Protein AF-A0A349UM49-F1 (afdb_monomer)

Foldseek 3Di:
DQQDDVVLLPDLQSLQSLLVVLLVQLVVQLVCVVVVHRQQPDADPVGDGSVSNLVVCVCVLVVVDPDPGRRPDDDQLQSVLLSLVSSCVSPVPVVSNVSSCVRHPDSVPHPDPDPVVVVPDDDPDDD

Sequence (127 aa):
PDGPQPHELARTLSLTYCTYNLLALACLAQLGKGLGFDLWRHETPDGRSILRALHWMLPFYAGTAPWTGKQLRPFDFAASALVLQLAWQGTGEATLDALAAKNARFPWHRLTFSKAAMAARTPPAGG

Radius of gyration: 15.28 Å; Cα contacts (8 Å, |Δi|>4): 151; chains: 1; bounding box: 38×38×35 Å

pLDDT: mean 87.15, std 16.77, range [37.56, 98.38]

Nearest PDB structures (foldseek):
  8bdq-assembly1_A  TM=9.306E-01  e=5.007E-06  Bacteroides ovatus
  3nnb-assembly1_A  TM=8.844E-01  e=1.464E-05  Bacteroides ovatus ATCC 8483

Structure (mmCIF, N/CA/C/O backbone):
data_AF-A0A349UM49-F1
#
_entry.id   AF-A0A349UM49-F1
#
loop_
_atom_site.group_PDB
_atom_site.id
_atom_site.type_symbol
_atom_site.label_atom_id
_atom_site.label_alt_id
_atom_site.label_comp_id
_atom_site.label_asym_id
_atom_site.label_entity_id
_atom_site.label_seq_id
_atom_site.pdbx_PDB_ins_code
_atom_site.Cartn_x
_atom_site.Cartn_y
_atom_site.Cartn_z
_atom_site.occupancy
_atom_site.B_iso_or_equiv
_atom_site.auth_seq_id
_atom_site.auth_comp_id
_atom_site.auth_asym_id
_atom_site.auth_atom_id
_atom_site.pdbx_PDB_model_num
ATOM 1 N N . PRO A 1 1 ? -9.885 -13.858 -0.842 1.00 74.44 1 PRO A N 1
ATOM 2 C CA . PRO A 1 1 ? -9.077 -13.690 0.388 1.00 74.44 1 PRO A CA 1
ATOM 3 C C . PRO A 1 1 ? -7.669 -13.129 0.125 1.00 74.44 1 PRO A C 1
ATOM 5 O O . PRO A 1 1 ? -7.374 -12.056 0.619 1.00 74.44 1 PRO A O 1
ATOM 8 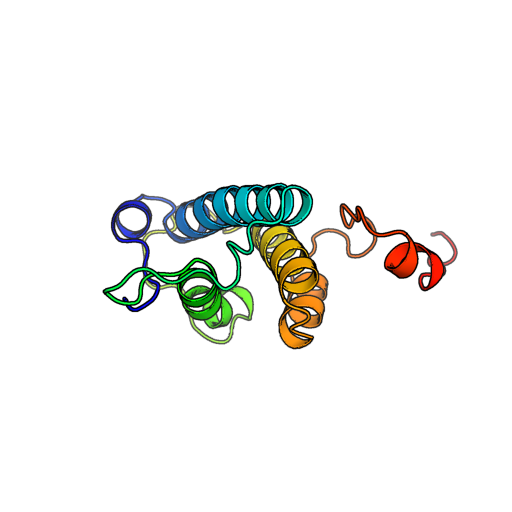N N . ASP A 1 2 ? -6.822 -13.764 -0.682 1.00 91.00 2 ASP A N 1
ATOM 9 C CA . ASP A 1 2 ? -5.346 -13.723 -0.537 1.00 91.00 2 ASP A CA 1
ATOM 10 C C . ASP A 1 2 ? -4.603 -12.437 -0.954 1.00 91.00 2 ASP A C 1
ATOM 12 O O . ASP A 1 2 ? -3.379 -12.385 -0.880 1.00 91.00 2 ASP A O 1
ATOM 16 N N . GLY A 1 3 ? -5.314 -11.389 -1.387 1.00 93.38 3 GLY A N 1
ATOM 17 C CA . GLY A 1 3 ? -4.729 -10.091 -1.763 1.00 93.38 3 GLY A CA 1
ATOM 18 C C . GLY A 1 3 ? -4.616 -9.769 -3.266 1.00 93.38 3 GLY A C 1
ATOM 19 O O . GLY A 1 3 ? -4.769 -8.590 -3.598 1.00 93.38 3 GLY A O 1
ATOM 20 N N . PRO A 1 4 ? -4.429 -10.732 -4.196 1.00 95.56 4 PRO A N 1
ATOM 21 C CA . PRO A 1 4 ? -4.459 -10.457 -5.630 1.00 95.56 4 PRO A CA 1
ATOM 22 C C . PRO A 1 4 ? -5.720 -9.718 -6.086 1.00 95.56 4 PRO A C 1
ATOM 24 O O . PRO A 1 4 ? -6.807 -9.913 -5.541 1.00 95.56 4 PRO A O 1
ATOM 27 N N . GLN A 1 5 ? -5.573 -8.924 -7.148 1.00 96.94 5 GLN A N 1
ATOM 28 C CA . GLN A 1 5 ? -6.650 -8.157 -7.778 1.00 96.94 5 GLN A CA 1
ATOM 29 C C . GLN A 1 5 ? -6.906 -8.717 -9.189 1.00 96.94 5 GLN A C 1
ATOM 31 O O . GLN A 1 5 ? -6.266 -8.271 -10.141 1.00 96.94 5 GLN A O 1
ATOM 36 N N . PRO A 1 6 ? -7.797 -9.715 -9.367 1.00 96.75 6 PRO A N 1
ATOM 37 C CA . PRO A 1 6 ? -7.870 -10.499 -10.606 1.00 96.75 6 PRO A CA 1
ATOM 38 C C . PRO A 1 6 ? -8.146 -9.662 -11.861 1.00 96.75 6 PRO A C 1
ATOM 40 O O . PRO A 1 6 ? -7.533 -9.885 -12.904 1.00 96.75 6 PRO A O 1
ATOM 43 N N . HIS A 1 7 ? -9.024 -8.662 -11.751 1.00 97.62 7 HIS A N 1
ATOM 44 C CA . HIS A 1 7 ? -9.348 -7.768 -12.864 1.00 97.62 7 HIS A CA 1
ATOM 45 C C . HIS A 1 7 ? -8.159 -6.894 -13.277 1.00 97.62 7 HIS A C 1
ATOM 47 O O . HIS A 1 7 ? -7.922 -6.712 -14.471 1.00 97.62 7 HIS A O 1
ATOM 53 N N . GLU A 1 8 ? -7.368 -6.420 -12.312 1.00 97.94 8 GLU A N 1
ATOM 54 C CA . GLU A 1 8 ? -6.175 -5.616 -12.591 1.00 97.94 8 GLU A CA 1
ATOM 55 C C . GLU A 1 8 ? -5.015 -6.473 -13.111 1.00 97.94 8 GLU A C 1
ATOM 57 O O . GLU A 1 8 ? -4.281 -6.060 -14.011 1.00 97.94 8 GLU A O 1
ATOM 62 N N . LEU A 1 9 ? -4.903 -7.716 -12.636 1.00 98.12 9 LEU A N 1
ATOM 63 C CA . LEU A 1 9 ? -3.919 -8.689 -13.115 1.00 98.12 9 LEU A CA 1
ATOM 64 C C . LEU A 1 9 ? -4.102 -9.061 -14.591 1.00 98.12 9 LEU A C 1
ATOM 66 O O . LEU A 1 9 ? -3.120 -9.360 -15.271 1.00 98.12 9 LEU A O 1
ATOM 70 N N . ALA A 1 10 ? -5.329 -8.984 -15.108 1.00 97.88 10 ALA A N 1
ATOM 71 C CA . ALA A 1 10 ? -5.630 -9.230 -16.517 1.00 97.88 10 ALA A CA 1
ATOM 72 C C . ALA A 1 10 ? -5.201 -8.082 -17.459 1.00 97.88 10 ALA A C 1
ATOM 74 O O . ALA A 1 10 ? -5.200 -8.253 -18.683 1.00 97.88 10 ALA A O 1
ATOM 75 N N . ARG A 1 11 ? -4.840 -6.905 -16.924 1.00 97.81 11 ARG A N 1
ATOM 76 C CA . ARG A 1 11 ? -4.512 -5.707 -17.715 1.00 97.81 11 ARG A CA 1
ATOM 77 C C . ARG A 1 11 ? -3.114 -5.781 -18.329 1.00 97.81 11 ARG A C 1
ATOM 79 O O . ARG A 1 11 ? -2.267 -6.569 -17.931 1.00 97.81 11 ARG A O 1
ATOM 86 N N . THR A 1 12 ? -2.857 -4.923 -19.314 1.00 96.75 12 THR A N 1
ATOM 87 C CA . THR A 1 12 ? -1.568 -4.836 -20.031 1.00 96.75 12 THR A CA 1
ATOM 88 C C . THR A 1 12 ? -0.453 -4.150 -19.232 1.00 96.75 12 THR A C 1
ATOM 90 O O . THR A 1 12 ? 0.724 -4.297 -19.564 1.00 96.75 12 THR A O 1
ATOM 93 N N . LEU A 1 13 ? -0.822 -3.406 -18.186 1.00 96.38 13 LEU A N 1
ATOM 94 C CA . LEU A 1 13 ? 0.067 -2.756 -17.218 1.00 96.38 13 LEU A CA 1
ATOM 95 C C . LEU A 1 13 ? -0.335 -3.178 -15.801 1.00 96.38 13 LEU A C 1
ATOM 97 O O . LEU A 1 13 ? -0.725 -2.345 -14.985 1.00 96.38 13 LEU A O 1
ATOM 101 N N . SER A 1 14 ? -0.381 -4.483 -15.543 1.00 98.12 14 SER A N 1
ATOM 102 C CA . SER A 1 14 ? -1.065 -5.034 -14.375 1.00 98.12 14 SER A CA 1
ATOM 103 C C . SER A 1 14 ? -0.492 -4.557 -13.042 1.00 98.12 14 SER A C 1
ATOM 105 O O . SER A 1 14 ? -1.268 -4.267 -12.136 1.00 98.12 14 SER A O 1
ATOM 107 N N . LEU A 1 15 ? 0.828 -4.369 -12.923 1.00 97.88 15 LEU A N 1
ATOM 108 C CA . LEU A 1 15 ? 1.436 -3.797 -11.713 1.00 97.88 15 LEU A CA 1
ATOM 109 C C . LEU A 1 15 ? 0.962 -2.352 -11.496 1.00 97.88 15 LEU A C 1
ATOM 111 O O . LEU A 1 15 ? 0.586 -1.972 -10.383 1.00 97.88 15 LEU A O 1
ATOM 115 N N . THR A 1 16 ? 0.913 -1.559 -12.572 1.00 97.00 16 THR A N 1
ATOM 116 C CA . THR A 1 16 ? 0.380 -0.190 -12.538 1.00 97.00 16 THR A CA 1
ATOM 117 C C . THR A 1 16 ? -1.082 -0.182 -12.097 1.00 97.00 16 THR A C 1
ATOM 119 O O . THR A 1 16 ? -1.432 0.552 -11.178 1.00 97.00 16 THR A O 1
ATOM 122 N N . TYR A 1 17 ? -1.931 -1.017 -12.693 1.00 98.12 17 TYR A N 1
ATOM 123 C CA . TYR A 1 17 ? -3.356 -1.062 -12.368 1.00 98.12 17 TYR A CA 1
ATOM 124 C C . TYR A 1 17 ? -3.623 -1.521 -10.926 1.00 98.12 17 TYR A C 1
ATOM 126 O O . TYR A 1 17 ? -4.367 -0.850 -10.212 1.00 98.12 17 TYR A O 1
ATOM 134 N N . CYS A 1 18 ? -2.944 -2.573 -10.452 1.00 98.38 18 CYS A N 1
ATOM 135 C CA . CYS A 1 18 ? -3.025 -3.011 -9.055 1.00 98.38 18 CYS A CA 1
ATOM 136 C C . CYS A 1 18 ? -2.641 -1.887 -8.078 1.00 98.38 18 CYS A C 1
ATOM 138 O O . CYS A 1 18 ? -3.290 -1.710 -7.045 1.00 98.38 18 CYS A O 1
ATOM 140 N N . THR A 1 19 ? -1.599 -1.115 -8.408 1.00 98.25 19 THR A N 1
ATOM 141 C CA . THR A 1 19 ? -1.134 0.018 -7.590 1.00 98.25 19 THR A CA 1
ATOM 142 C C . THR A 1 19 ? -2.150 1.156 -7.569 1.00 98.25 19 THR A C 1
ATOM 144 O O . THR A 1 19 ? -2.440 1.698 -6.507 1.00 98.25 19 THR A O 1
ATOM 147 N N . TYR A 1 20 ? -2.719 1.518 -8.720 1.00 96.69 20 TYR A N 1
ATOM 148 C CA . TYR A 1 20 ? -3.688 2.615 -8.813 1.00 96.69 20 TYR A CA 1
ATOM 149 C C . TYR A 1 20 ? -5.022 2.277 -8.146 1.00 96.69 20 TYR A C 1
ATOM 151 O O . TYR A 1 20 ? -5.602 3.135 -7.480 1.00 96.69 20 TYR A O 1
ATOM 159 N N . ASN A 1 21 ? -5.489 1.033 -8.262 1.00 98.31 21 ASN A N 1
ATOM 160 C CA . ASN A 1 21 ? -6.675 0.599 -7.534 1.00 98.31 21 ASN A CA 1
ATOM 161 C C . ASN A 1 21 ? -6.433 0.635 -6.012 1.00 98.31 21 ASN A C 1
ATOM 163 O O . ASN A 1 21 ? -7.252 1.167 -5.265 1.00 98.31 21 ASN A O 1
ATOM 167 N N . LEU A 1 22 ? -5.259 0.185 -5.548 1.00 98.06 22 LEU A N 1
ATOM 168 C CA . LEU A 1 22 ? -4.863 0.339 -4.143 1.00 98.06 22 LEU A CA 1
ATOM 169 C C . LEU A 1 22 ? -4.770 1.800 -3.703 1.00 98.06 22 LEU A C 1
ATOM 171 O O . LEU A 1 22 ? -5.151 2.107 -2.580 1.00 98.06 22 LEU A O 1
ATOM 175 N N . LEU A 1 23 ? -4.299 2.703 -4.563 1.00 96.62 23 LEU A N 1
ATOM 176 C CA . LEU A 1 23 ? -4.264 4.132 -4.259 1.00 96.62 23 LEU A CA 1
ATOM 177 C C . LEU A 1 23 ? -5.670 4.700 -4.047 1.00 96.62 23 LEU A C 1
ATOM 179 O O . LEU A 1 23 ? -5.892 5.413 -3.071 1.00 96.62 23 LEU A O 1
ATOM 183 N N . ALA A 1 24 ? -6.627 4.350 -4.907 1.00 96.81 24 ALA A N 1
ATOM 184 C CA . ALA A 1 24 ? -8.017 4.765 -4.738 1.00 96.81 24 ALA A CA 1
ATOM 185 C C . ALA A 1 24 ? -8.606 4.250 -3.410 1.00 96.81 24 ALA A C 1
ATOM 187 O O . ALA A 1 24 ? -9.210 5.017 -2.658 1.00 96.81 24 ALA A O 1
ATOM 188 N N . LEU A 1 25 ? -8.366 2.976 -3.083 1.00 97.75 25 LEU A N 1
ATOM 189 C CA . LEU A 1 25 ? -8.804 2.364 -1.825 1.00 97.75 25 LEU A CA 1
ATOM 190 C C . LEU A 1 25 ? -8.125 2.989 -0.597 1.00 97.75 25 LEU A C 1
ATOM 192 O O . LEU A 1 25 ? -8.785 3.231 0.409 1.00 97.75 25 LEU A O 1
ATOM 196 N N . ALA A 1 26 ? -6.830 3.297 -0.680 1.00 96.62 26 ALA A N 1
ATOM 197 C CA . ALA A 1 26 ? -6.079 3.960 0.381 1.00 96.62 26 ALA A CA 1
ATOM 198 C C . ALA A 1 26 ? -6.618 5.370 0.666 1.00 96.62 26 ALA A C 1
ATOM 200 O O . ALA A 1 26 ? -6.802 5.741 1.826 1.00 96.62 26 ALA A O 1
ATOM 201 N N . CYS A 1 27 ? -6.930 6.140 -0.382 1.00 95.81 27 CYS A N 1
ATOM 202 C CA . CYS A 1 27 ? -7.590 7.437 -0.247 1.00 95.81 27 CYS A CA 1
ATOM 203 C C . CYS A 1 27 ? -8.965 7.298 0.420 1.00 95.81 27 CYS A C 1
ATOM 205 O O . CYS A 1 27 ? -9.266 8.037 1.357 1.00 95.81 27 CYS A O 1
ATOM 207 N N . LEU A 1 28 ? -9.777 6.325 -0.010 1.00 97.31 28 LEU A N 1
ATOM 208 C CA . LEU A 1 28 ? -11.081 6.053 0.597 1.00 97.31 28 LEU A CA 1
ATOM 209 C C . LEU A 1 28 ? -10.948 5.693 2.083 1.00 97.31 28 LEU A C 1
ATOM 211 O O . LEU A 1 28 ? -11.689 6.221 2.909 1.00 97.31 28 LEU A O 1
ATOM 215 N N . ALA A 1 29 ? -9.982 4.847 2.438 1.00 96.88 29 ALA A N 1
ATOM 216 C CA . ALA A 1 29 ? -9.734 4.466 3.822 1.00 96.88 29 ALA A CA 1
ATOM 217 C C . ALA A 1 29 ? -9.278 5.645 4.688 1.00 96.88 29 ALA A C 1
ATOM 219 O O . ALA A 1 29 ? -9.714 5.784 5.833 1.00 96.88 29 ALA A O 1
ATOM 220 N N . GLN A 1 30 ? -8.459 6.540 4.132 1.00 94.19 30 GLN A N 1
ATOM 221 C CA . GLN A 1 30 ? -8.040 7.757 4.818 1.00 94.19 30 GLN A CA 1
ATOM 222 C C . GLN A 1 30 ? -9.212 8.723 5.058 1.00 94.19 30 GLN A C 1
ATOM 224 O O . GLN A 1 30 ? -9.316 9.290 6.146 1.00 94.19 30 GLN A O 1
ATOM 229 N N . LEU A 1 31 ? -10.109 8.882 4.078 1.00 95.19 31 LEU A N 1
ATOM 230 C CA . LEU A 1 31 ? -11.331 9.681 4.224 1.00 95.19 31 LEU A CA 1
ATOM 231 C C . LEU A 1 31 ? -12.292 9.059 5.245 1.00 95.19 31 LEU A C 1
ATOM 233 O O . LEU A 1 31 ? -12.792 9.759 6.124 1.00 95.19 31 LEU A O 1
ATOM 237 N N . GLY A 1 32 ? -12.496 7.740 5.175 1.00 95.31 32 GLY A N 1
ATOM 238 C CA . GLY A 1 32 ? -13.344 6.991 6.102 1.00 95.31 32 GLY A CA 1
ATOM 239 C C . GLY A 1 32 ? -12.921 7.172 7.558 1.00 95.31 32 GLY A C 1
ATOM 240 O O . GLY A 1 32 ? -13.773 7.405 8.413 1.00 95.31 32 GLY A O 1
ATOM 241 N N . LYS A 1 33 ? -11.609 7.189 7.833 1.00 91.50 33 LYS A N 1
ATOM 242 C CA . LYS A 1 33 ? -11.068 7.408 9.183 1.00 91.50 33 LYS A CA 1
ATOM 243 C C . LYS A 1 33 ? -11.510 8.749 9.780 1.00 91.50 33 LYS A C 1
ATOM 245 O O . LYS A 1 33 ? -11.832 8.806 10.963 1.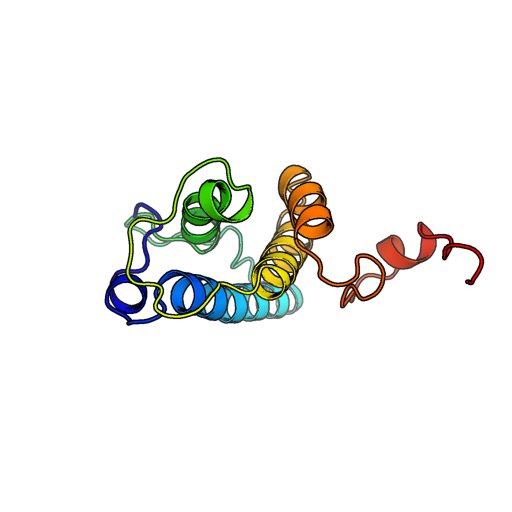00 91.50 33 LYS A O 1
ATOM 250 N N . GLY A 1 34 ? -11.582 9.807 8.967 1.00 88.56 34 GLY A N 1
ATOM 251 C CA . GLY A 1 34 ? -12.089 11.119 9.391 1.00 88.56 34 GLY A CA 1
ATOM 252 C C . GLY A 1 34 ? -13.583 11.125 9.735 1.00 88.56 34 GLY A C 1
ATOM 253 O O . GLY A 1 34 ? -14.037 11.985 10.482 1.00 88.56 34 GLY A O 1
ATOM 254 N N . LEU A 1 35 ? -14.328 10.141 9.231 1.00 94.69 35 LEU A N 1
ATOM 255 C CA . LEU A 1 35 ? -15.753 9.929 9.486 1.00 94.69 35 LEU A CA 1
ATOM 256 C C . LEU A 1 35 ? -16.014 8.831 10.536 1.00 94.69 35 LEU A C 1
ATOM 258 O O . LEU A 1 35 ? -17.162 8.460 10.757 1.00 94.69 35 LEU A O 1
ATOM 262 N N . GLY A 1 36 ? -14.967 8.295 11.176 1.00 94.50 36 GLY A N 1
ATOM 263 C CA . GLY A 1 36 ? -15.075 7.226 12.175 1.00 94.50 36 GLY A CA 1
ATOM 264 C C . GLY A 1 36 ? -15.143 5.802 11.608 1.00 94.50 36 GLY A C 1
ATOM 265 O O . GLY A 1 36 ? -15.302 4.857 12.377 1.00 94.50 36 GLY A O 1
ATOM 266 N N . PHE A 1 37 ? -14.986 5.615 10.294 1.00 95.25 37 PHE A N 1
ATOM 267 C CA . PHE A 1 37 ? -14.934 4.294 9.662 1.00 95.25 37 PHE A CA 1
ATOM 268 C C . PHE A 1 37 ? -13.488 3.824 9.476 1.00 95.25 37 PHE A C 1
ATOM 270 O O . PHE A 1 37 ? -12.733 4.392 8.685 1.00 95.25 37 PHE A O 1
ATOM 277 N N . ASP A 1 38 ? -13.102 2.744 10.155 1.00 96.00 38 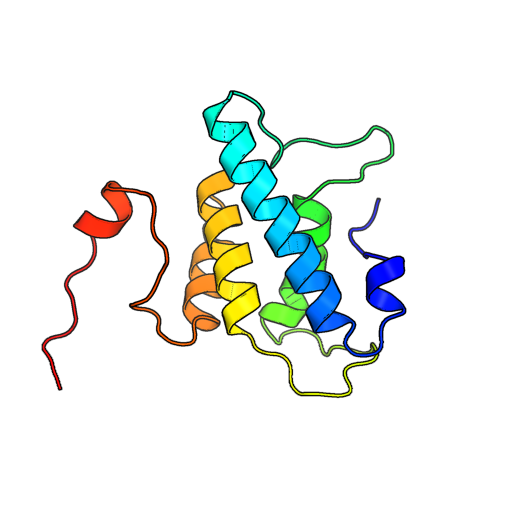ASP A N 1
ATOM 278 C CA . ASP A 1 38 ? -11.782 2.132 9.978 1.00 96.00 38 ASP A CA 1
ATOM 279 C C . ASP A 1 38 ? -11.786 1.103 8.838 1.00 96.00 38 ASP A C 1
ATOM 281 O O . ASP A 1 38 ? -11.895 -0.105 9.045 1.00 96.00 38 ASP A O 1
ATOM 285 N N . LEU A 1 39 ? -11.659 1.596 7.606 1.00 97.25 39 LEU A N 1
ATOM 286 C CA . LEU A 1 39 ? -11.547 0.739 6.422 1.00 97.25 39 LEU A CA 1
ATOM 287 C C . LEU A 1 39 ? -10.172 0.068 6.289 1.00 97.25 39 LEU A C 1
ATOM 289 O O . LEU A 1 39 ? -10.047 -0.903 5.545 1.00 97.25 39 LEU A O 1
ATOM 293 N N . TRP A 1 40 ? -9.145 0.547 7.002 1.00 96.12 40 TRP A N 1
ATOM 294 C CA . TRP A 1 40 ? -7.833 -0.103 7.006 1.00 96.12 40 TRP A CA 1
ATOM 295 C C . TRP A 1 40 ? -7.905 -1.457 7.710 1.00 96.12 40 TRP A C 1
ATOM 297 O O . TRP A 1 40 ? -7.345 -2.431 7.213 1.00 96.12 40 TRP A O 1
ATOM 307 N N . ARG A 1 41 ? -8.630 -1.529 8.832 1.00 95.06 41 ARG A N 1
ATOM 308 C CA . ARG A 1 41 ? -8.846 -2.769 9.597 1.00 95.06 41 ARG A CA 1
ATOM 309 C C . ARG A 1 41 ? -10.120 -3.522 9.212 1.00 95.06 41 ARG A C 1
ATOM 311 O O . ARG A 1 41 ? -10.403 -4.564 9.798 1.00 95.06 41 ARG A O 1
ATOM 318 N N . HIS A 1 42 ? -10.888 -3.015 8.249 1.00 96.75 42 HIS A N 1
ATOM 319 C CA . HIS A 1 42 ? -12.086 -3.691 7.772 1.00 96.75 42 HIS A CA 1
ATOM 320 C C . HIS A 1 42 ? -11.739 -4.962 6.994 1.00 96.75 42 HIS A C 1
ATOM 322 O O . HIS A 1 42 ? -10.879 -4.965 6.107 1.00 96.75 42 HIS A O 1
ATOM 328 N N . GLU A 1 43 ? -12.477 -6.025 7.294 1.00 97.12 43 GLU A N 1
ATOM 329 C CA . GLU A 1 43 ? -12.359 -7.312 6.639 1.00 97.12 43 GLU A CA 1
ATOM 330 C C . GLU A 1 43 ? -13.744 -7.851 6.257 1.00 97.12 43 GLU A C 1
ATOM 332 O O . GLU A 1 43 ? -14.684 -7.808 7.052 1.00 97.12 43 GLU A O 1
ATOM 337 N N . THR A 1 44 ? -13.879 -8.342 5.024 1.00 96.75 44 THR A N 1
ATOM 338 C CA . THR A 1 44 ? -15.098 -9.036 4.571 1.00 96.75 44 THR A CA 1
ATOM 339 C C . THR A 1 44 ? -15.186 -10.450 5.163 1.00 96.75 44 THR A C 1
ATOM 341 O O . THR A 1 44 ? -14.153 -11.019 5.511 1.00 96.75 44 THR A O 1
ATOM 344 N N . PRO A 1 45 ? -16.375 -11.082 5.226 1.00 97.25 45 PRO A N 1
ATOM 345 C CA . PRO A 1 45 ? -16.521 -12.417 5.818 1.00 97.25 45 PRO A CA 1
ATOM 346 C C . PRO A 1 45 ? -15.647 -13.514 5.187 1.00 97.25 45 PRO A C 1
ATOM 348 O O . PRO A 1 45 ? -15.252 -14.450 5.872 1.00 97.25 45 PRO A O 1
ATOM 351 N N . ASP A 1 46 ? -15.323 -13.407 3.894 1.00 95.06 46 ASP A N 1
ATOM 352 C CA . ASP A 1 46 ? -14.427 -14.338 3.187 1.00 95.06 46 ASP A CA 1
ATOM 353 C C . ASP A 1 46 ? -12.956 -13.883 3.202 1.00 95.06 46 ASP A C 1
ATOM 355 O O . ASP A 1 46 ? -12.123 -14.283 2.381 1.00 95.06 46 ASP A O 1
ATOM 359 N N . GLY A 1 47 ? -12.638 -12.988 4.125 1.00 95.06 47 GLY A N 1
ATOM 360 C CA . GLY A 1 47 ? -11.305 -12.533 4.414 1.00 95.06 47 GLY A CA 1
ATOM 361 C C . GLY A 1 47 ? -10.923 -11.262 3.684 1.00 95.06 47 GLY A C 1
ATOM 362 O O . GLY A 1 47 ? -10.137 -10.538 4.232 1.00 95.06 47 GLY A O 1
ATOM 363 N N . ARG A 1 48 ? -11.412 -10.889 2.496 1.00 96.56 48 ARG A N 1
ATOM 364 C CA . ARG A 1 48 ? -10.852 -9.759 1.693 1.00 96.56 48 ARG A CA 1
ATOM 365 C C . ARG A 1 48 ? -10.724 -8.423 2.465 1.00 96.56 48 ARG A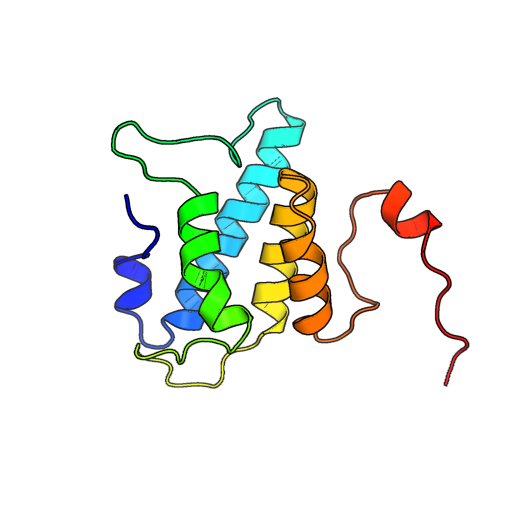 C 1
ATOM 367 O O . ARG A 1 48 ? -11.653 -8.031 3.164 1.00 96.56 48 ARG A O 1
ATOM 374 N N . SER A 1 49 ? -9.593 -7.724 2.299 1.00 97.50 49 SER A N 1
ATOM 375 C CA . SER A 1 49 ? -9.275 -6.436 2.948 1.00 97.50 49 SER A CA 1
ATOM 376 C C . SER A 1 49 ? -8.261 -5.619 2.131 1.00 97.50 49 SER A C 1
ATOM 378 O O . SER A 1 49 ? -7.499 -6.185 1.336 1.00 97.50 49 SER A O 1
ATOM 380 N N . ILE A 1 50 ? -8.228 -4.294 2.339 1.00 97.94 50 ILE A N 1
ATOM 381 C CA . ILE A 1 50 ? -7.268 -3.381 1.683 1.00 97.94 50 ILE A CA 1
ATOM 382 C C . ILE A 1 50 ? -5.835 -3.744 2.083 1.00 97.94 50 ILE A C 1
ATOM 384 O O . ILE A 1 50 ? -4.955 -3.823 1.225 1.00 97.94 50 ILE A O 1
ATOM 388 N N . LEU A 1 51 ? -5.603 -4.017 3.372 1.00 96.94 51 LEU A N 1
ATOM 389 C CA . LEU A 1 51 ? -4.270 -4.360 3.864 1.00 96.94 51 LEU A CA 1
ATOM 390 C C . LEU A 1 51 ? -3.745 -5.656 3.271 1.00 96.94 51 LEU A C 1
ATOM 392 O O . LEU A 1 51 ? -2.582 -5.695 2.895 1.00 96.94 51 LEU A O 1
ATOM 396 N N . ARG A 1 52 ? -4.578 -6.683 3.080 1.00 97.44 52 ARG A N 1
ATOM 397 C CA . ARG A 1 52 ? -4.077 -7.922 2.474 1.00 97.44 52 ARG A CA 1
ATOM 398 C C . ARG A 1 52 ? -3.711 -7.739 1.003 1.00 97.44 52 ARG A C 1
ATOM 400 O O . ARG A 1 52 ? -2.721 -8.305 0.552 1.00 97.44 52 ARG A O 1
ATOM 407 N N . ALA A 1 53 ? -4.452 -6.904 0.271 1.00 98.06 53 ALA A N 1
ATOM 408 C CA . ALA A 1 53 ? -4.068 -6.520 -1.086 1.00 98.06 53 ALA A CA 1
ATOM 409 C C . ALA A 1 53 ? -2.761 -5.709 -1.111 1.00 98.06 53 ALA A C 1
ATOM 411 O O . ALA A 1 53 ? -1.914 -5.944 -1.971 1.00 98.06 53 ALA A O 1
ATOM 412 N N . LEU A 1 54 ? -2.553 -4.802 -0.151 1.00 98.12 54 LEU A N 1
ATOM 413 C CA . LEU A 1 54 ? -1.296 -4.066 -0.014 1.00 98.12 54 LEU A CA 1
ATOM 414 C C . LEU A 1 54 ? -0.123 -4.985 0.355 1.00 98.12 54 LEU A C 1
ATOM 416 O O . LEU A 1 54 ? 0.926 -4.906 -0.277 1.00 98.12 54 LEU A O 1
ATOM 420 N N . HIS A 1 55 ? -0.295 -5.864 1.342 1.00 97.31 55 HIS A N 1
ATOM 421 C CA . HIS A 1 55 ? 0.724 -6.814 1.797 1.00 97.31 55 HIS A CA 1
ATOM 422 C C . HIS A 1 55 ? 1.150 -7.762 0.681 1.00 97.31 55 HIS A C 1
ATOM 424 O O . HIS A 1 55 ? 2.344 -7.998 0.513 1.00 97.31 55 HIS A O 1
ATOM 430 N N . TRP A 1 56 ? 0.206 -8.210 -0.150 1.00 97.81 56 TRP A N 1
ATOM 431 C CA . TRP A 1 56 ? 0.517 -8.979 -1.354 1.00 97.81 56 TRP A CA 1
ATOM 432 C C . TRP A 1 56 ? 1.408 -8.202 -2.339 1.00 97.81 56 TRP A C 1
ATOM 434 O O . TRP A 1 56 ? 2.246 -8.796 -3.013 1.00 97.81 56 TRP A O 1
ATOM 444 N N . MET A 1 57 ? 1.286 -6.870 -2.394 1.00 98.19 57 MET A N 1
ATOM 445 C CA . MET A 1 57 ? 2.091 -6.020 -3.277 1.00 98.19 57 MET A CA 1
ATOM 446 C C . MET A 1 57 ? 3.482 -5.665 -2.726 1.00 98.19 57 MET A C 1
ATOM 448 O O . MET A 1 57 ? 4.364 -5.290 -3.503 1.00 98.19 57 MET A O 1
ATOM 452 N N . LEU A 1 58 ? 3.704 -5.775 -1.409 1.00 97.62 58 LEU A N 1
ATOM 453 C CA . LEU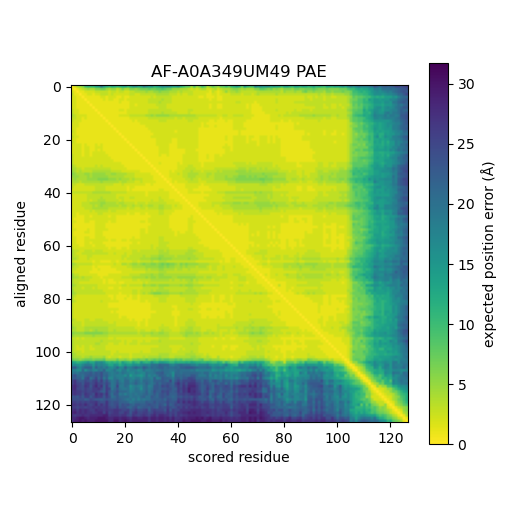 A 1 58 ? 4.942 -5.323 -0.761 1.00 97.62 58 LEU A CA 1
ATOM 454 C C . LEU A 1 58 ? 6.224 -5.930 -1.349 1.00 97.62 58 LEU A C 1
ATOM 456 O O . LEU A 1 58 ? 7.158 -5.159 -1.578 1.00 97.62 58 LEU A O 1
ATOM 460 N N . PRO A 1 59 ? 6.311 -7.243 -1.648 1.00 97.62 59 PRO A N 1
ATOM 461 C CA . PRO A 1 59 ? 7.535 -7.819 -2.205 1.00 97.62 59 PRO A CA 1
ATOM 462 C C . PRO A 1 59 ? 7.929 -7.202 -3.554 1.00 97.62 59 PRO A C 1
ATOM 464 O O . PRO A 1 59 ? 9.113 -7.000 -3.831 1.00 97.62 59 PRO A O 1
ATOM 467 N N . PHE A 1 60 ? 6.942 -6.834 -4.375 1.00 97.44 60 PHE A N 1
ATOM 468 C CA . PHE A 1 60 ? 7.173 -6.206 -5.678 1.00 97.44 60 PHE A CA 1
ATOM 469 C C . PHE A 1 60 ? 7.596 -4.744 -5.525 1.00 97.44 60 PHE A C 1
ATOM 471 O O . PHE A 1 60 ? 8.519 -4.291 -6.198 1.00 97.44 60 PHE A O 1
ATOM 478 N N . TYR A 1 61 ? 6.981 -4.011 -4.591 1.00 97.12 61 TYR A N 1
ATOM 479 C CA . TYR A 1 61 ? 7.394 -2.644 -4.260 1.00 97.12 61 TYR A CA 1
ATOM 480 C C . TYR A 1 61 ? 8.784 -2.587 -3.622 1.00 97.12 61 TYR A C 1
ATOM 482 O O . TYR A 1 61 ? 9.509 -1.618 -3.833 1.00 97.12 61 TYR A O 1
ATOM 490 N N . ALA A 1 62 ? 9.164 -3.610 -2.854 1.00 95.75 62 ALA A N 1
ATOM 491 C CA . ALA A 1 62 ? 10.476 -3.721 -2.228 1.00 95.75 62 ALA A CA 1
ATOM 492 C C . ALA A 1 62 ? 11.574 -4.174 -3.201 1.00 95.75 62 ALA A C 1
ATOM 494 O O . ALA A 1 62 ? 12.755 -3.973 -2.903 1.00 95.75 62 ALA A O 1
ATOM 495 N N . GLY A 1 63 ? 11.200 -4.750 -4.347 1.00 94.88 63 GLY A N 1
ATOM 496 C CA . GLY A 1 63 ? 12.122 -5.377 -5.293 1.00 94.88 63 GLY A CA 1
ATOM 497 C C . GLY A 1 63 ? 12.675 -6.720 -4.804 1.00 94.88 63 GLY A C 1
ATOM 498 O O . GLY A 1 63 ? 13.683 -7.182 -5.325 1.00 94.88 63 GLY A O 1
ATOM 499 N N . THR A 1 64 ? 12.049 -7.336 -3.797 1.00 96.94 64 THR A N 1
ATOM 500 C CA . THR A 1 64 ? 12.443 -8.652 -3.265 1.00 96.94 64 THR A CA 1
ATOM 501 C C . THR A 1 64 ? 11.787 -9.810 -4.016 1.00 96.94 64 THR A C 1
ATOM 503 O O . THR A 1 64 ? 12.235 -10.946 -3.885 1.00 96.94 64 THR A O 1
ATOM 506 N N . ALA A 1 65 ? 10.765 -9.534 -4.832 1.00 97.25 65 ALA A N 1
ATOM 507 C CA . ALA A 1 65 ? 10.179 -10.480 -5.775 1.00 97.25 65 ALA A CA 1
ATOM 508 C C . ALA A 1 65 ? 10.007 -9.834 -7.164 1.00 97.25 65 ALA A C 1
ATOM 510 O O . ALA A 1 65 ? 9.611 -8.666 -7.247 1.00 97.25 65 ALA A O 1
ATOM 511 N N . PRO A 1 66 ? 10.268 -10.568 -8.262 1.00 96.12 66 PRO A N 1
ATOM 512 C CA . PRO A 1 66 ? 10.021 -10.067 -9.608 1.00 96.12 66 PRO A CA 1
ATOM 513 C C . PRO A 1 66 ? 8.519 -10.042 -9.919 1.00 96.12 66 PRO A C 1
ATOM 515 O O . PRO A 1 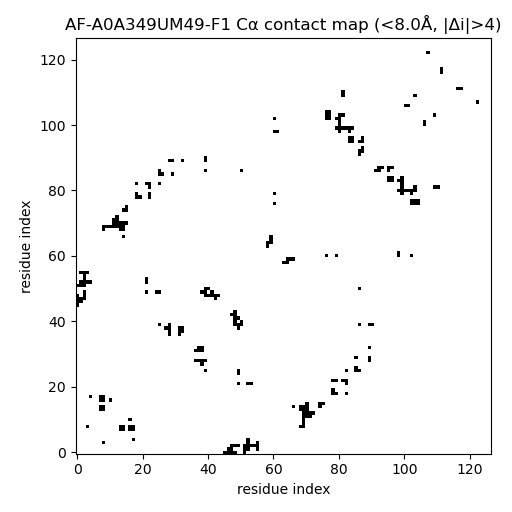66 ? 7.763 -10.914 -9.489 1.00 96.12 66 PRO A O 1
ATOM 518 N N . TRP A 1 67 ? 8.085 -9.072 -10.726 1.00 97.19 67 TRP A N 1
ATOM 519 C CA . TRP A 1 67 ? 6.735 -9.078 -11.286 1.00 97.19 67 TRP A CA 1
ATOM 520 C C . TRP A 1 67 ? 6.676 -9.994 -12.512 1.00 97.19 67 TRP A C 1
ATOM 522 O O . TRP A 1 67 ? 7.386 -9.765 -13.488 1.00 97.19 67 TRP A O 1
ATOM 532 N N . THR A 1 68 ? 5.817 -11.013 -12.478 1.00 95.62 68 THR A N 1
ATOM 533 C CA . THR A 1 68 ? 5.645 -11.984 -13.578 1.00 95.62 68 THR A CA 1
ATOM 534 C C . THR A 1 68 ? 4.437 -11.687 -14.473 1.00 95.62 68 THR A C 1
ATOM 536 O O . THR A 1 68 ? 4.243 -12.344 -15.494 1.00 95.62 68 THR A O 1
ATOM 539 N N . GLY A 1 69 ? 3.613 -10.697 -14.111 1.00 95.44 69 GLY A N 1
ATOM 540 C CA . GLY A 1 69 ? 2.452 -10.271 -14.892 1.00 95.44 69 GLY A CA 1
ATOM 541 C C . GLY A 1 69 ? 2.802 -9.341 -16.061 1.00 95.44 69 GLY A C 1
ATOM 542 O O . GLY A 1 69 ? 3.926 -8.863 -16.204 1.00 95.44 69 GLY A O 1
ATOM 543 N N . LYS A 1 70 ? 1.801 -9.029 -16.895 1.00 97.69 70 LYS A N 1
ATOM 544 C CA . LYS A 1 70 ? 1.955 -8.118 -18.042 1.00 97.69 70 LYS A CA 1
ATOM 545 C C . LYS A 1 70 ? 2.295 -6.697 -17.586 1.00 97.69 70 LYS A C 1
ATOM 547 O O . LYS A 1 70 ? 1.495 -6.055 -16.915 1.00 97.69 70 LYS A O 1
ATOM 552 N N . GLN A 1 71 ? 3.437 -6.174 -18.017 1.00 97.31 71 GLN A N 1
ATOM 553 C CA . GLN A 1 71 ? 3.845 -4.798 -17.738 1.00 97.31 71 GLN A CA 1
ATOM 554 C C . GLN A 1 71 ? 4.570 -4.216 -18.962 1.00 97.31 71 GLN A C 1
ATOM 556 O O . GLN A 1 71 ? 5.791 -4.138 -19.005 1.00 97.31 71 GLN A O 1
ATOM 561 N N . LEU A 1 72 ? 3.802 -3.832 -19.991 1.00 95.25 72 LEU A N 1
ATOM 562 C CA . LEU A 1 72 ? 4.330 -3.363 -21.289 1.00 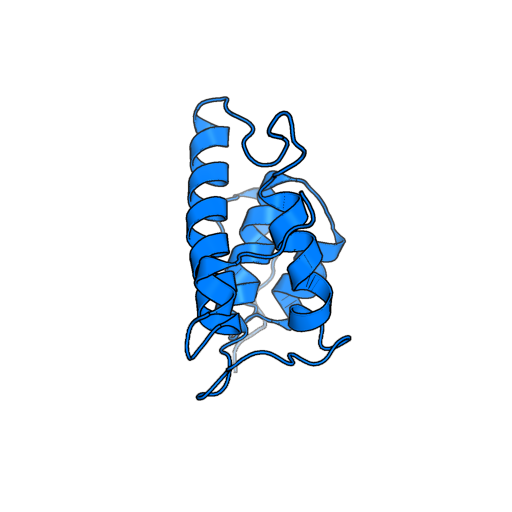95.25 72 LEU A CA 1
ATOM 563 C C . LEU A 1 72 ? 5.152 -2.061 -21.225 1.00 95.25 72 LEU A C 1
ATOM 565 O O . LEU A 1 72 ? 5.819 -1.706 -22.193 1.00 95.25 72 LEU A O 1
ATOM 569 N N . ARG A 1 73 ? 5.073 -1.319 -20.117 1.00 93.38 73 ARG A N 1
ATOM 570 C CA . ARG A 1 73 ? 5.841 -0.092 -19.864 1.00 93.38 73 ARG A CA 1
ATOM 571 C C . ARG A 1 73 ? 6.454 -0.148 -18.466 1.00 93.38 73 ARG A C 1
ATOM 573 O O . ARG A 1 73 ? 5.821 -0.738 -17.591 1.00 93.38 73 ARG A O 1
ATOM 580 N N . PRO A 1 74 ? 7.614 0.488 -18.220 1.00 91.62 74 PRO A N 1
ATOM 581 C CA . PRO A 1 74 ? 8.209 0.540 -16.887 1.00 91.62 74 PRO A CA 1
ATOM 582 C C . PRO A 1 74 ? 7.218 1.021 -15.821 1.00 91.62 74 PRO A C 1
ATOM 584 O O . PRO A 1 74 ? 6.394 1.901 -16.076 1.00 91.62 74 PRO A O 1
ATOM 587 N N . PHE A 1 75 ? 7.285 0.423 -14.634 1.00 92.38 75 PHE A N 1
ATOM 588 C CA . PHE A 1 75 ? 6.465 0.825 -13.498 1.00 92.38 75 PHE A CA 1
ATOM 589 C C . PHE A 1 75 ? 7.055 2.066 -12.816 1.00 92.38 75 PHE A C 1
ATOM 591 O O . PHE A 1 75 ? 8.257 2.121 -12.559 1.00 92.38 75 PHE A O 1
ATOM 598 N N . ASP A 1 76 ? 6.205 3.046 -12.506 1.00 88.62 76 ASP A N 1
ATOM 599 C CA . ASP A 1 76 ? 6.589 4.217 -11.716 1.00 88.62 76 ASP A CA 1
ATOM 600 C C . ASP A 1 76 ? 6.400 3.928 -10.221 1.00 88.62 76 ASP A C 1
ATOM 602 O O . ASP A 1 76 ? 5.281 3.922 -9.698 1.00 88.62 76 ASP A O 1
ATOM 606 N N . PHE A 1 77 ? 7.513 3.715 -9.521 1.00 89.62 77 PHE A N 1
ATOM 607 C CA . PHE A 1 77 ? 7.515 3.435 -8.088 1.00 89.62 77 PHE A CA 1
ATOM 608 C C . PHE A 1 77 ? 6.982 4.598 -7.240 1.00 89.62 77 PHE A C 1
ATOM 610 O O . PHE A 1 77 ? 6.505 4.348 -6.129 1.00 89.62 77 PHE A O 1
ATOM 617 N N . ALA A 1 78 ? 6.942 5.829 -7.761 1.00 86.88 78 ALA A N 1
ATOM 618 C CA . ALA A 1 78 ? 6.393 6.974 -7.038 1.00 86.88 78 ALA A CA 1
ATOM 619 C C . ALA A 1 78 ? 4.917 6.776 -6.658 1.00 86.88 78 ALA A C 1
ATOM 621 O O . ALA A 1 78 ? 4.496 7.190 -5.577 1.00 86.88 78 ALA A O 1
ATOM 622 N N . ALA A 1 79 ? 4.140 6.084 -7.501 1.00 84.19 79 ALA A N 1
ATOM 623 C CA . ALA A 1 79 ? 2.748 5.753 -7.202 1.00 84.19 79 ALA A CA 1
ATOM 624 C C . ALA A 1 79 ? 2.634 4.826 -5.979 1.00 84.19 79 ALA A C 1
ATOM 626 O O . ALA A 1 79 ? 1.769 5.028 -5.128 1.00 84.19 79 ALA A O 1
ATOM 627 N N . SER A 1 80 ? 3.545 3.853 -5.841 1.00 94.19 80 SER A N 1
ATOM 628 C CA . SER A 1 80 ? 3.570 2.958 -4.675 1.00 94.19 80 SER A CA 1
ATOM 629 C C . SER A 1 80 ? 3.920 3.697 -3.380 1.00 94.19 80 SER A C 1
ATOM 631 O O . SER A 1 80 ? 3.352 3.394 -2.333 1.00 94.19 80 SER A O 1
ATOM 633 N N . ALA A 1 81 ? 4.789 4.713 -3.446 1.00 92.81 81 ALA A N 1
ATOM 634 C CA . ALA A 1 81 ? 5.177 5.499 -2.277 1.00 92.81 81 ALA A CA 1
ATOM 635 C C . ALA A 1 81 ? 3.979 6.202 -1.625 1.00 92.81 81 ALA A C 1
ATOM 637 O O . ALA A 1 81 ? 3.866 6.208 -0.400 1.00 92.81 81 ALA A O 1
ATOM 638 N N . LEU A 1 82 ? 3.055 6.740 -2.429 1.00 91.44 82 LEU A N 1
ATOM 639 C CA . LEU A 1 82 ? 1.849 7.389 -1.913 1.00 91.44 82 LEU A CA 1
ATOM 640 C C . LEU A 1 82 ? 0.904 6.387 -1.233 1.00 91.44 82 LEU A C 1
ATOM 642 O O . LEU A 1 82 ? 0.408 6.666 -0.143 1.00 91.44 82 LEU A O 1
ATOM 646 N N . VAL A 1 83 ? 0.703 5.205 -1.828 1.00 95.56 83 VAL A N 1
ATOM 647 C CA . VAL A 1 83 ? -0.094 4.121 -1.220 1.00 95.56 83 VAL A CA 1
ATOM 648 C C . VAL A 1 83 ? 0.479 3.730 0.142 1.00 95.56 83 VAL A C 1
ATOM 650 O O . VAL A 1 83 ? -0.248 3.682 1.133 1.00 95.56 83 VAL A O 1
ATOM 653 N N . LEU A 1 84 ? 1.790 3.485 0.197 1.00 96.31 84 LEU A N 1
ATOM 654 C CA . LEU A 1 84 ? 2.500 3.086 1.412 1.00 96.31 84 LEU A CA 1
ATOM 655 C C . LEU A 1 84 ? 2.430 4.166 2.494 1.00 96.31 84 LEU A C 1
ATOM 657 O O . LEU A 1 84 ? 2.218 3.857 3.664 1.00 96.31 84 LEU A O 1
ATOM 661 N N . GLN A 1 85 ? 2.547 5.437 2.106 1.00 94.25 85 GLN A N 1
ATOM 662 C CA . GLN A 1 85 ? 2.451 6.555 3.035 1.00 94.25 85 GLN A CA 1
ATOM 663 C C . GLN A 1 85 ? 1.045 6.691 3.638 1.00 94.25 85 GLN A C 1
ATOM 665 O O . GLN A 1 85 ? 0.923 6.888 4.848 1.00 94.25 85 GLN A O 1
ATOM 670 N N . LEU A 1 86 ? -0.009 6.568 2.826 1.00 94.56 86 LEU A N 1
ATOM 671 C CA . LEU A 1 86 ? -1.392 6.579 3.314 1.00 94.56 86 LEU A CA 1
ATOM 672 C C . LEU A 1 86 ? -1.659 5.387 4.241 1.00 94.56 86 LEU A C 1
ATOM 674 O O . LEU A 1 86 ? -2.240 5.554 5.310 1.00 94.56 86 LEU A O 1
ATOM 678 N N . ALA A 1 87 ? -1.172 4.200 3.879 1.00 95.81 87 ALA A N 1
ATOM 679 C CA . ALA A 1 87 ? -1.312 3.004 4.702 1.00 95.81 87 ALA A CA 1
ATOM 680 C C . ALA A 1 87 ? -0.574 3.122 6.040 1.00 95.81 87 ALA A C 1
ATOM 682 O O . ALA A 1 87 ? -1.134 2.767 7.077 1.00 95.81 87 ALA A O 1
ATOM 683 N N . TRP A 1 88 ? 0.636 3.683 6.054 1.00 95.75 88 TRP A N 1
ATOM 684 C CA . TRP A 1 88 ? 1.357 3.986 7.290 1.00 95.75 88 TRP A CA 1
ATOM 685 C C . TRP A 1 88 ? 0.575 4.959 8.187 1.00 95.75 88 TRP A C 1
ATOM 687 O O . TRP A 1 88 ? 0.399 4.688 9.371 1.00 95.75 88 TRP A O 1
ATOM 697 N N . GLN A 1 89 ? 0.029 6.050 7.638 1.00 92.44 89 GLN A N 1
ATOM 698 C CA . GLN A 1 89 ? -0.813 6.995 8.396 1.00 92.44 89 GLN A CA 1
ATOM 699 C C . GLN A 1 89 ? -2.110 6.348 8.915 1.00 92.44 89 GLN A C 1
ATOM 701 O O . GLN A 1 89 ? -2.620 6.686 9.992 1.00 92.44 89 GLN A O 1
ATOM 706 N N . GLY A 1 90 ? -2.654 5.408 8.144 1.00 92.69 90 GLY A N 1
ATOM 707 C CA . GLY A 1 90 ? -3.825 4.620 8.492 1.00 92.69 90 GLY A CA 1
ATOM 708 C C . GLY A 1 90 ? -3.581 3.673 9.663 1.00 92.69 90 GLY A C 1
ATOM 709 O O . GLY A 1 90 ? -4.384 3.652 10.598 1.00 92.69 90 GLY A O 1
ATOM 710 N N . THR A 1 91 ? -2.464 2.944 9.626 1.00 93.81 91 THR A N 1
ATOM 711 C CA . THR A 1 91 ? -2.212 1.751 10.454 1.00 93.81 91 THR A CA 1
ATOM 712 C C . THR A 1 91 ? -1.159 1.915 11.546 1.00 93.81 91 THR A C 1
ATOM 714 O O . THR A 1 91 ? -1.246 1.232 12.564 1.00 93.81 91 THR A O 1
ATOM 717 N N . GLY A 1 92 ? -0.172 2.791 11.348 1.00 92.00 92 GLY A N 1
ATOM 718 C CA . GLY A 1 92 ? 1.026 2.899 12.183 1.00 92.00 92 GLY A CA 1
ATOM 719 C C . GLY A 1 92 ? 2.125 1.867 11.884 1.00 92.00 92 GLY A C 1
ATOM 720 O O . GLY A 1 92 ? 3.104 1.810 12.623 1.00 92.00 92 GLY A O 1
ATOM 721 N N . GLU A 1 93 ? 2.006 1.056 10.827 1.00 91.62 93 GLU A N 1
ATOM 722 C CA . GLU A 1 93 ? 2.992 0.017 10.493 1.00 91.62 93 GLU A CA 1
ATOM 723 C C . GLU A 1 93 ? 4.309 0.639 9.967 1.00 91.62 93 GLU A C 1
ATOM 725 O O . GLU A 1 93 ? 4.382 1.121 8.837 1.00 91.62 93 GLU A O 1
ATOM 730 N N . ALA A 1 94 ? 5.361 0.668 10.795 1.00 88.88 94 ALA A N 1
ATOM 731 C CA . ALA A 1 94 ? 6.602 1.414 10.520 1.00 88.88 94 ALA A CA 1
ATOM 732 C C . ALA A 1 94 ? 7.385 0.928 9.282 1.00 88.88 94 ALA A C 1
ATOM 734 O O . ALA A 1 94 ? 8.060 1.715 8.616 1.00 88.88 94 ALA A O 1
ATOM 735 N N . THR A 1 95 ? 7.271 -0.355 8.942 1.00 90.75 95 THR A N 1
ATOM 736 C CA . THR A 1 95 ? 7.855 -0.964 7.732 1.00 90.75 95 THR A CA 1
ATOM 737 C C . THR A 1 95 ? 7.362 -0.284 6.449 1.00 90.75 95 THR A C 1
ATOM 739 O O . THR A 1 95 ? 8.128 -0.142 5.493 1.00 90.75 95 THR A O 1
ATOM 742 N N . LEU A 1 96 ? 6.114 0.196 6.436 1.00 93.88 96 LEU A N 1
ATOM 743 C CA . LEU 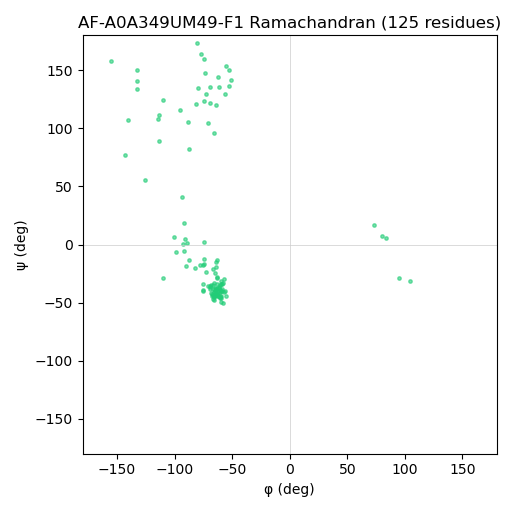A 1 96 ? 5.514 0.880 5.291 1.00 93.88 96 LEU A CA 1
ATOM 744 C C . LEU A 1 96 ? 6.123 2.269 5.066 1.00 93.88 96 LEU A C 1
ATOM 746 O O . LEU A 1 96 ? 6.315 2.662 3.917 1.00 93.88 96 LEU A O 1
ATOM 750 N N . ASP A 1 97 ? 6.487 2.997 6.128 1.00 91.19 97 ASP A N 1
ATOM 751 C CA . ASP A 1 97 ? 7.119 4.319 6.005 1.00 91.19 97 ASP A CA 1
ATOM 752 C C . ASP A 1 97 ? 8.517 4.232 5.382 1.00 91.19 97 ASP A C 1
ATOM 754 O O . ASP A 1 97 ? 8.855 5.002 4.474 1.00 91.19 97 ASP A O 1
ATOM 758 N N . ALA A 1 98 ? 9.312 3.253 5.821 1.00 89.38 98 ALA A N 1
ATOM 759 C CA . ALA A 1 98 ? 10.641 3.007 5.271 1.00 89.38 98 ALA A CA 1
ATOM 760 C C . ALA A 1 98 ? 10.568 2.675 3.771 1.00 89.38 98 ALA A C 1
ATOM 762 O O . ALA A 1 98 ? 11.315 3.235 2.963 1.00 89.38 98 ALA A O 1
ATOM 763 N N . LEU A 1 99 ? 9.618 1.820 3.376 1.00 92.88 99 LEU A N 1
ATOM 764 C CA . LEU A 1 99 ? 9.425 1.476 1.971 1.00 92.88 99 LEU A CA 1
ATOM 765 C C . LEU A 1 99 ? 8.863 2.654 1.156 1.00 92.88 99 LEU A C 1
ATOM 767 O O . LEU A 1 99 ? 9.286 2.872 0.020 1.00 92.88 99 LEU A O 1
ATOM 771 N N . ALA A 1 100 ? 7.977 3.467 1.739 1.00 92.06 100 ALA A N 1
ATOM 772 C CA . ALA A 1 100 ? 7.488 4.690 1.106 1.00 92.06 100 ALA A CA 1
ATOM 773 C C . ALA A 1 100 ? 8.629 5.678 0.824 1.00 92.06 100 ALA A C 1
ATOM 775 O O . ALA A 1 100 ? 8.658 6.300 -0.235 1.00 92.06 100 ALA A O 1
ATOM 776 N N . ALA A 1 101 ? 9.578 5.833 1.757 1.00 87.94 101 ALA A N 1
ATOM 777 C CA . ALA A 1 101 ? 10.757 6.680 1.563 1.00 87.94 101 ALA A CA 1
ATOM 778 C C . ALA A 1 101 ? 11.635 6.182 0.408 1.00 87.94 101 ALA A C 1
ATOM 780 O O . ALA A 1 101 ? 12.038 6.986 -0.430 1.00 87.94 101 ALA A O 1
ATOM 781 N N . LYS A 1 102 ? 11.878 4.866 0.339 1.00 88.81 102 LYS A N 1
ATOM 782 C CA . LYS A 1 102 ? 12.659 4.229 -0.731 1.00 88.81 102 LYS A CA 1
ATOM 783 C C . LYS A 1 102 ? 12.049 4.462 -2.118 1.00 88.81 102 LYS A C 1
ATOM 785 O O . LYS A 1 102 ? 12.785 4.689 -3.072 1.00 88.81 102 LYS A O 1
ATOM 790 N N . ASN A 1 103 ? 10.721 4.413 -2.225 1.00 89.06 103 ASN A N 1
ATOM 791 C CA . ASN A 1 103 ? 10.023 4.453 -3.512 1.00 89.06 103 ASN A CA 1
ATOM 792 C C . ASN A 1 103 ? 9.622 5.870 -3.964 1.00 89.06 103 ASN A C 1
ATOM 794 O O . ASN A 1 103 ? 9.092 6.041 -5.062 1.00 89.06 103 ASN A O 1
ATOM 798 N N . ALA A 1 104 ? 9.833 6.897 -3.137 1.00 85.25 104 ALA A N 1
ATOM 799 C CA . ALA A 1 104 ? 9.462 8.268 -3.469 1.00 85.25 104 ALA A CA 1
ATOM 800 C C . ALA A 1 104 ? 10.395 8.863 -4.540 1.00 85.25 104 ALA A C 1
ATOM 802 O O . ALA A 1 104 ? 11.610 8.885 -4.367 1.00 85.25 104 ALA A O 1
ATOM 803 N N . ARG A 1 105 ? 9.824 9.443 -5.609 1.00 67.12 105 ARG A N 1
ATOM 804 C CA . ARG A 1 105 ? 10.585 10.165 -6.656 1.00 67.12 105 ARG A CA 1
ATOM 805 C C . ARG A 1 105 ? 11.387 11.340 -6.093 1.00 67.12 105 ARG A C 1
ATOM 807 O O . ARG A 1 105 ? 12.474 11.635 -6.572 1.00 67.12 105 ARG A O 1
ATOM 814 N N . PHE A 1 106 ? 10.829 11.988 -5.072 1.00 63.34 106 PHE A N 1
ATOM 815 C CA . PHE A 1 106 ? 11.471 13.024 -4.274 1.00 63.34 106 PHE A CA 1
ATOM 816 C C . PHE A 1 106 ? 11.062 12.820 -2.806 1.00 63.34 106 PHE A C 1
ATOM 818 O O . PHE A 1 106 ? 9.910 13.101 -2.463 1.00 63.34 106 PHE A O 1
ATOM 825 N N . PRO A 1 107 ? 11.947 12.343 -1.915 1.00 56.50 107 PRO A N 1
ATOM 826 C CA . PRO A 1 107 ? 11.589 12.029 -0.524 1.00 56.50 107 PRO A CA 1
ATOM 827 C C . PRO A 1 107 ? 11.124 13.248 0.304 1.00 56.50 107 PRO A C 1
ATOM 829 O O . PRO A 1 107 ? 10.532 13.085 1.379 1.00 56.50 107 PRO A O 1
ATOM 832 N N . TRP A 1 108 ? 11.342 14.463 -0.215 1.00 58.00 108 TRP A N 1
ATOM 833 C CA . TRP A 1 108 ? 10.867 15.740 0.325 1.00 58.00 108 TRP A CA 1
ATOM 834 C C . TRP A 1 108 ? 9.492 16.199 -0.203 1.00 58.00 108 TRP A C 1
ATOM 836 O O . TRP A 1 108 ? 8.841 16.987 0.472 1.00 58.00 108 TRP A O 1
ATOM 846 N N . HIS A 1 109 ? 8.984 15.673 -1.327 1.00 53.03 109 HIS A N 1
ATOM 847 C CA . HIS A 1 109 ? 7.647 15.999 -1.868 1.00 53.03 109 HIS A CA 1
ATOM 848 C C . HIS A 1 109 ? 6.564 15.016 -1.394 1.00 53.03 109 HIS A C 1
ATOM 850 O O . HIS A 1 109 ? 5.700 14.584 -2.160 1.00 53.03 109 HIS A O 1
ATOM 856 N N . ARG A 1 110 ? 6.610 14.628 -0.117 1.00 54.69 110 ARG A N 1
ATOM 857 C CA . ARG A 1 110 ? 5.550 13.818 0.488 1.00 54.69 110 ARG A CA 1
ATOM 858 C C . ARG A 1 110 ? 4.282 14.669 0.624 1.00 54.69 110 ARG A C 1
ATOM 860 O O . ARG A 1 110 ? 4.296 15.685 1.319 1.00 54.69 110 ARG A O 1
ATOM 867 N N . LEU A 1 111 ? 3.171 14.237 0.022 1.00 58.81 111 LEU A N 1
ATOM 868 C CA . LEU A 1 111 ? 1.838 14.772 0.327 1.00 58.81 111 LEU A CA 1
ATOM 869 C C . LEU A 1 111 ? 1.512 14.388 1.775 1.00 58.81 111 LEU A C 1
ATOM 871 O O . LEU A 1 111 ? 1.137 13.256 2.072 1.00 58.81 111 LEU A O 1
ATOM 875 N N . THR A 1 112 ? 1.768 15.303 2.706 1.00 52.22 112 THR A N 1
ATOM 876 C CA . THR A 1 112 ? 1.674 15.035 4.143 1.00 52.22 112 THR A CA 1
ATOM 877 C C . THR A 1 112 ? 0.532 15.863 4.717 1.00 52.22 112 THR A C 1
ATOM 879 O O . THR A 1 112 ? 0.636 17.079 4.792 1.00 52.22 112 THR A O 1
ATOM 882 N N . PHE A 1 113 ? -0.554 15.212 5.142 1.00 51.28 113 PHE A N 1
ATOM 883 C CA . PHE A 1 113 ? -1.692 15.870 5.805 1.00 51.28 113 PHE A CA 1
ATOM 884 C C . PHE A 1 113 ? -1.555 15.916 7.343 1.00 51.28 113 PHE A C 1
ATOM 886 O O . PHE A 1 113 ? -2.476 16.337 8.036 1.00 51.28 113 PHE A O 1
ATOM 893 N N . SER A 1 114 ? -0.418 15.472 7.902 1.00 43.56 114 SER A N 1
ATOM 894 C CA . SER A 1 114 ? -0.186 15.395 9.353 1.00 43.56 114 SER A CA 1
ATOM 895 C C . SER A 1 114 ? 0.838 16.424 9.834 1.00 43.56 114 SER A C 1
ATOM 897 O O . SER A 1 114 ? 1.988 16.433 9.392 1.00 43.56 114 SER A O 1
ATOM 899 N N . LYS A 1 115 ? 0.425 17.246 10.807 1.00 42.03 115 LYS A N 1
ATOM 900 C CA . LYS A 1 115 ? 1.213 18.332 11.416 1.00 42.03 115 LYS A CA 1
ATOM 901 C C . LYS A 1 115 ? 2.472 17.827 12.144 1.00 42.03 115 LYS A C 1
ATOM 903 O O . LYS A 1 115 ? 3.521 18.457 12.064 1.00 42.03 115 LYS A O 1
ATOM 908 N N . ALA A 1 116 ? 2.386 16.674 12.814 1.00 47.59 116 ALA A N 1
ATOM 909 C CA . ALA A 1 116 ? 3.488 16.104 13.600 1.00 47.59 116 ALA A CA 1
ATOM 910 C C . ALA A 1 116 ? 4.655 15.612 12.723 1.00 47.59 116 ALA A C 1
ATOM 912 O O . ALA A 1 116 ? 5.817 15.776 13.082 1.00 47.59 116 ALA A O 1
ATOM 913 N N . ALA A 1 117 ? 4.354 15.072 11.539 1.00 50.22 117 ALA A N 1
ATOM 914 C CA . ALA A 1 117 ? 5.370 14.607 10.595 1.00 50.22 117 ALA A CA 1
ATOM 915 C C . ALA A 1 117 ? 6.124 15.763 9.907 1.00 50.22 117 ALA A C 1
ATOM 917 O O . ALA A 1 117 ? 7.260 15.577 9.474 1.00 50.22 117 ALA A O 1
ATOM 918 N N . MET A 1 118 ? 5.515 16.954 9.826 1.00 52.94 118 MET A N 1
ATOM 919 C CA . MET A 1 118 ? 6.174 18.160 9.314 1.00 52.94 118 MET A CA 1
ATOM 920 C C . MET A 1 118 ? 7.161 18.761 10.318 1.00 52.94 118 MET A C 1
ATOM 922 O O . MET A 1 118 ? 8.237 19.192 9.922 1.00 52.94 118 MET A O 1
ATOM 926 N N . ALA A 1 119 ? 6.822 18.758 11.611 1.00 52.12 119 ALA A N 1
ATOM 927 C CA . ALA A 1 119 ? 7.656 19.358 12.656 1.00 52.12 119 ALA A CA 1
ATOM 928 C C . ALA A 1 119 ? 9.011 18.649 12.846 1.00 52.12 119 ALA A C 1
ATOM 930 O O . ALA A 1 119 ? 9.968 19.260 13.307 1.00 52.12 119 ALA A O 1
ATOM 931 N N . ALA A 1 120 ? 9.102 17.369 12.477 1.00 54.03 120 ALA A N 1
ATOM 932 C CA . ALA A 1 120 ? 10.298 16.551 12.668 1.00 54.03 120 ALA A CA 1
ATOM 933 C C . ALA A 1 120 ? 11.304 16.608 11.499 1.00 54.03 120 ALA A C 1
ATOM 935 O O . ALA A 1 120 ? 12.310 15.902 11.535 1.00 54.03 120 ALA A O 1
ATOM 936 N N . ARG A 1 121 ? 11.046 17.390 10.439 1.00 58.50 121 ARG A N 1
ATOM 937 C CA . ARG A 1 121 ? 11.883 17.402 9.229 1.00 58.50 121 ARG A CA 1
ATOM 938 C C . ARG A 1 121 ? 12.577 18.744 9.037 1.00 58.50 121 ARG A C 1
ATOM 940 O O . ARG A 1 121 ? 11.959 19.714 8.613 1.00 58.50 121 ARG A O 1
ATOM 947 N N . THR A 1 122 ? 13.884 18.767 9.265 1.00 53.03 122 THR A N 1
ATOM 948 C CA . THR A 1 122 ? 14.744 19.846 8.775 1.00 53.03 122 THR A CA 1
ATOM 949 C C . THR A 1 122 ? 14.936 19.653 7.266 1.00 53.03 122 THR A C 1
ATOM 951 O O . THR A 1 122 ? 15.361 18.567 6.858 1.00 53.03 122 THR A O 1
ATOM 954 N N . PRO A 1 123 ? 14.608 20.634 6.406 1.00 50.69 123 PRO A N 1
ATOM 955 C CA . PRO A 1 123 ? 14.944 20.540 4.989 1.00 50.69 123 PRO A CA 1
ATOM 956 C C . PRO A 1 123 ? 16.474 20.476 4.821 1.00 50.69 123 PRO A C 1
ATOM 958 O O . PRO A 1 123 ? 17.188 21.123 5.594 1.00 50.69 123 PRO A O 1
ATOM 961 N N . PRO A 1 124 ? 17.005 19.711 3.847 1.00 49.78 124 PRO A N 1
ATOM 962 C CA . PRO A 1 124 ? 18.427 19.776 3.535 1.00 49.78 124 PRO A CA 1
ATOM 963 C C . PRO A 1 124 ? 18.770 21.197 3.070 1.00 49.78 124 PRO A C 1
ATOM 965 O O . PRO A 1 124 ? 18.019 21.800 2.300 1.00 49.78 124 PRO A O 1
ATOM 968 N N . ALA A 1 125 ? 19.885 21.737 3.570 1.00 49.53 125 ALA A N 1
ATOM 969 C CA . ALA A 1 125 ? 20.411 23.014 3.105 1.00 49.53 125 ALA A CA 1
ATOM 970 C C . ALA A 1 125 ? 20.629 22.933 1.585 1.00 49.53 125 ALA A C 1
ATOM 972 O O . ALA A 1 125 ? 21.176 21.944 1.097 1.00 49.53 125 ALA A O 1
ATOM 973 N N . GLY A 1 126 ? 20.102 23.925 0.867 1.00 55.78 126 GLY A N 1
ATOM 974 C CA . GLY A 1 126 ? 19.919 23.890 -0.582 1.00 55.78 126 GLY A CA 1
ATOM 975 C C . GLY A 1 126 ? 21.185 23.608 -1.393 1.00 55.78 126 GLY A C 1
ATOM 976 O O . GLY A 1 126 ? 22.297 23.927 -0.972 1.00 55.78 126 GLY A O 1
ATOM 977 N N . GLY A 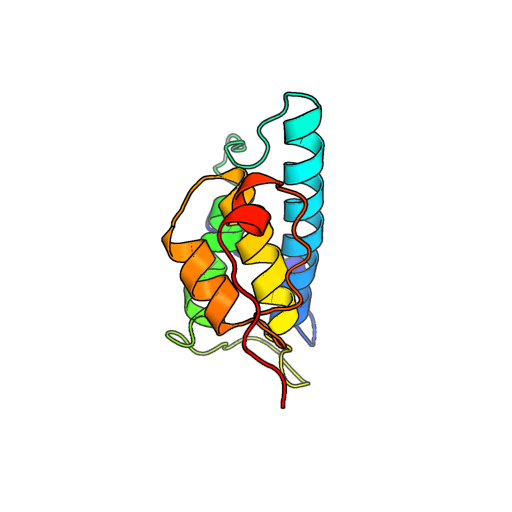1 127 ? 20.961 23.039 -2.578 1.00 37.56 127 GLY A N 1
ATOM 978 C CA . GLY A 1 127 ? 21.893 22.985 -3.703 1.00 37.56 127 GLY A CA 1
ATOM 979 C C . GLY A 1 127 ? 21.222 23.559 -4.940 1.00 37.56 127 GLY A C 1
ATOM 980 O O . GLY A 1 127 ? 19.988 23.370 -5.060 1.00 37.56 127 GLY A O 1
#

Solvent-accessible surface area (backbone atoms only — not comparable to full-atom values): 7383 Å² total; per-residue (Å²): 83,86,22,82,53,71,75,31,54,72,37,64,44,10,67,56,42,46,46,52,54,47,35,54,51,37,52,49,28,57,55,31,48,79,73,74,37,62,45,61,81,38,64,46,98,72,52,41,35,59,51,42,30,49,61,62,44,43,43,53,76,70,66,80,39,85,81,88,65,42,55,82,58,87,77,68,49,43,62,51,13,54,34,28,42,46,46,21,75,68,69,66,49,66,73,33,44,58,52,14,50,74,30,32,86,50,72,82,72,63,91,70,94,51,72,70,72,56,77,75,56,79,77,78,82,84,132

Mean predicted aligned error: 7.03 Å

Secondary structure (DSSP, 8-state):
--S--HHHHTSTBHHHHHHHHHHHHHHHHHHHHHTT---SS---TTS--HHHHHHHHHHHHHTSS---S-BSS---HHHHHHHHHHHHHHH--HHHHHHHHHH-SSTT------HHHHHT-PPPPP-